Protein AF-A0A1L5KJI9-F1 (afdb_monomer_lite)

Foldseek 3Di:
DPQDADDLVNLCVVVVHPDDDPCSVVLSVQLRVQLVVLCVDPVCVPPDSVVSSVVSSVVSVLVVCVVVCDDDVNVVQVVVCVPPVDGDDPDDDDPPDDGSDD

Secondary structure (DSSP, 8-state):
-PPP---HHHHHHHTT-SS--TTHHHHHHHHHHHHHHHHH-GGGTTS-HHHHHHHHHHHHHHHHHHHHT-SHHHHHHHHHHHHHS--SSSSPPPTTPPTT--

pLDDT: mean 89.1, std 10.29, range [50.91, 98.06]

Radius of gyration: 15.57 Å; chains: 1; bounding box: 40×23×39 Å

Sequence (102 aa):
MKQARIYMKRWLGINERSKQLSTDTWYLNFANQLLSLIDESPLYSKKFEAEKVDAALSLAIYLQDAIAQSGGWKEFSNAYYGLYKSYLPFYTLTDEYLPDEI

Structure (mmCIF, N/CA/C/O backbone):
data_AF-A0A1L5KJI9-F1
#
_entry.id   AF-A0A1L5KJI9-F1
#
loop_
_atom_site.group_PDB
_atom_site.id
_atom_site.type_symbol
_atom_site.label_atom_id
_atom_site.label_alt_id
_atom_site.label_comp_id
_atom_site.label_asym_id
_atom_site.label_entity_id
_atom_site.label_seq_id
_atom_site.pdbx_PDB_ins_code
_atom_site.Cartn_x
_atom_site.Cartn_y
_atom_site.Cartn_z
_atom_site.occupancy
_atom_site.B_iso_or_equiv
_atom_site.auth_seq_id
_atom_site.auth_comp_id
_atom_site.auth_asym_id
_atom_site.auth_atom_id
_atom_site.pdbx_PDB_model_num
ATOM 1 N N . MET A 1 1 ? -9.873 0.171 23.725 1.00 50.91 1 MET A N 1
ATOM 2 C CA . MET A 1 1 ? -10.045 1.261 22.736 1.00 50.91 1 MET A CA 1
ATOM 3 C C . MET A 1 1 ? -10.610 0.655 21.463 1.00 50.91 1 MET A C 1
ATOM 5 O O . MET A 1 1 ? -10.347 -0.514 21.212 1.00 50.91 1 MET A O 1
ATOM 9 N N . LYS A 1 2 ? -11.458 1.373 20.721 1.00 56.81 2 LYS A N 1
ATOM 10 C CA . LYS A 1 2 ? -12.045 0.850 19.479 1.00 56.81 2 LYS A CA 1
ATOM 11 C C . LYS A 1 2 ? -10.961 0.905 18.402 1.00 56.81 2 LYS A C 1
ATOM 13 O O . LYS A 1 2 ? -10.447 1.985 18.157 1.00 56.81 2 LYS A O 1
ATOM 18 N N . GLN A 1 3 ? -10.602 -0.238 17.826 1.00 66.62 3 GLN A N 1
ATOM 19 C CA . GLN A 1 3 ? -9.552 -0.315 16.812 1.00 66.62 3 GLN A CA 1
ATOM 20 C C . GLN A 1 3 ? -9.906 0.579 15.616 1.00 66.62 3 GLN A C 1
ATOM 22 O O . GLN A 1 3 ? -11.047 0.551 15.133 1.00 66.62 3 GLN A O 1
ATOM 27 N N . ALA A 1 4 ? -8.947 1.391 15.170 1.00 80.50 4 ALA A N 1
ATOM 28 C CA . ALA A 1 4 ? -9.096 2.195 13.968 1.00 80.50 4 ALA A CA 1
ATOM 29 C C . ALA A 1 4 ? -9.408 1.278 12.775 1.00 80.50 4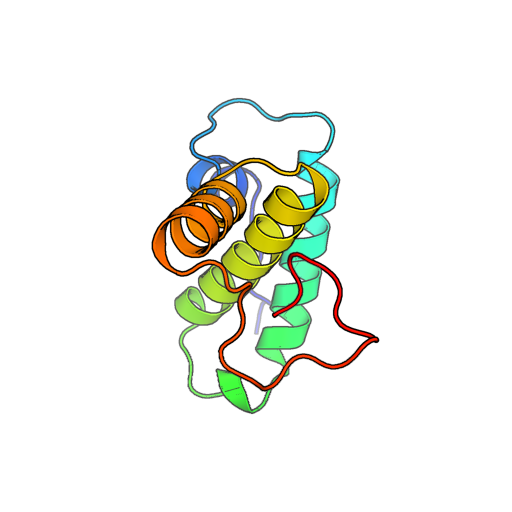 ALA A C 1
ATOM 31 O O . ALA A 1 4 ? -8.865 0.182 12.654 1.00 80.50 4 ALA A O 1
ATOM 32 N N . ARG A 1 5 ? -10.322 1.711 11.902 1.00 93.31 5 ARG A N 1
ATOM 33 C CA . ARG A 1 5 ? -10.750 0.936 10.733 1.00 93.31 5 ARG A CA 1
ATOM 34 C C . ARG A 1 5 ? -10.683 1.795 9.487 1.00 93.31 5 ARG A C 1
ATOM 36 O O . ARG A 1 5 ? -11.212 2.906 9.457 1.00 93.31 5 ARG A O 1
ATOM 43 N N . ILE A 1 6 ? -10.084 1.244 8.443 1.00 96.94 6 ILE A N 1
ATOM 44 C CA . ILE A 1 6 ? -10.039 1.848 7.119 1.00 96.94 6 ILE A CA 1
ATOM 45 C C . ILE A 1 6 ? -11.350 1.511 6.412 1.00 96.94 6 ILE A C 1
ATOM 47 O O . ILE A 1 6 ? -11.759 0.349 6.339 1.00 96.94 6 ILE A O 1
ATOM 51 N N . TYR A 1 7 ? -12.011 2.537 5.883 1.00 96.81 7 TYR A N 1
ATOM 52 C CA . TYR A 1 7 ? -13.247 2.403 5.114 1.00 96.81 7 TYR A CA 1
ATOM 53 C C . TYR A 1 7 ? -12.986 2.566 3.616 1.00 96.81 7 TYR A C 1
ATOM 55 O O . TYR A 1 7 ? -12.068 3.283 3.215 1.00 96.81 7 TYR A O 1
ATOM 63 N N . MET A 1 8 ? -13.860 1.980 2.790 1.00 97.25 8 MET A N 1
ATOM 64 C CA . MET A 1 8 ? -13.759 2.004 1.323 1.00 97.25 8 MET A CA 1
ATOM 65 C C . MET A 1 8 ? -13.566 3.416 0.757 1.00 97.25 8 MET A C 1
ATOM 67 O O . MET A 1 8 ? -12.763 3.614 -0.143 1.00 97.25 8 MET A O 1
ATOM 71 N N . LYS A 1 9 ? -14.219 4.432 1.335 1.00 96.81 9 LYS A N 1
ATOM 72 C CA . LYS A 1 9 ? -14.039 5.831 0.913 1.00 96.81 9 LYS A CA 1
ATOM 73 C C . LYS A 1 9 ? -12.578 6.297 1.003 1.00 96.81 9 LYS A C 1
ATOM 75 O O . LYS A 1 9 ? -12.117 7.005 0.116 1.00 96.81 9 LYS A O 1
ATOM 80 N N . ARG A 1 10 ? -11.854 5.916 2.063 1.00 96.38 10 ARG A N 1
ATOM 81 C CA . ARG A 1 10 ? -10.438 6.279 2.239 1.00 96.38 10 ARG A CA 1
ATOM 82 C C . ARG A 1 10 ? -9.551 5.499 1.269 1.00 96.38 10 ARG A C 1
ATOM 84 O O . ARG A 1 10 ? -8.664 6.100 0.679 1.00 96.38 10 ARG A O 1
ATOM 91 N N . TRP A 1 11 ? -9.836 4.210 1.072 1.00 97.12 11 TRP A N 1
ATOM 92 C CA . TRP A 1 11 ? -9.145 3.354 0.101 1.00 97.12 11 TRP A CA 1
ATOM 93 C C . TRP A 1 11 ? -9.270 3.863 -1.341 1.00 97.12 11 TRP A C 1
ATOM 95 O O . TRP A 1 11 ? -8.272 4.013 -2.040 1.00 97.12 11 TRP A O 1
ATOM 105 N N . LEU A 1 12 ? -10.489 4.193 -1.768 1.00 97.00 12 LEU A N 1
ATOM 106 C CA . LEU A 1 12 ? -10.735 4.769 -3.087 1.00 97.00 12 LEU A CA 1
ATOM 107 C C . LEU A 1 12 ? -10.061 6.138 -3.232 1.00 97.00 12 LEU A C 1
ATOM 109 O O . LEU A 1 12 ? -9.471 6.415 -4.269 1.00 97.00 12 LEU A O 1
ATOM 113 N N . GLY A 1 13 ? -10.086 6.954 -2.172 1.00 96.12 13 GLY A N 1
ATOM 114 C CA . GLY A 1 13 ? -9.446 8.267 -2.158 1.00 96.12 13 GLY A CA 1
ATOM 115 C C . GLY A 1 13 ? -7.935 8.215 -2.389 1.00 96.12 13 GLY A C 1
ATOM 116 O O . GLY A 1 13 ? -7.433 8.999 -3.182 1.00 96.12 13 GLY A O 1
ATOM 117 N N . ILE A 1 14 ? -7.220 7.285 -1.747 1.00 94.69 14 ILE A N 1
ATOM 118 C CA . ILE A 1 14 ? -5.768 7.136 -1.954 1.00 94.69 14 ILE A CA 1
ATOM 119 C C . ILE A 1 14 ? -5.424 6.490 -3.306 1.00 94.69 14 ILE A C 1
ATOM 121 O O . ILE A 1 14 ? -4.347 6.705 -3.838 1.00 94.69 14 ILE A O 1
ATOM 125 N N . ASN A 1 15 ? -6.368 5.752 -3.888 1.00 93.38 15 ASN A N 1
ATOM 126 C CA . ASN A 1 15 ? -6.278 5.243 -5.254 1.00 93.38 15 ASN A CA 1
ATOM 127 C C . ASN A 1 15 ? -6.709 6.275 -6.316 1.00 93.38 15 ASN A C 1
ATOM 129 O O . ASN A 1 15 ? -6.815 5.914 -7.484 1.00 93.38 15 ASN A O 1
ATOM 133 N N . GLU A 1 16 ? -7.051 7.508 -5.924 1.00 93.56 16 GLU A N 1
ATOM 134 C CA . GLU A 1 16 ? -7.586 8.560 -6.806 1.00 93.56 16 GLU A CA 1
ATOM 135 C C . GLU A 1 16 ? -8.820 8.128 -7.622 1.00 93.56 16 GLU A C 1
ATOM 137 O O . GLU A 1 16 ? -9.089 8.602 -8.727 1.00 93.56 16 GLU A O 1
ATOM 142 N N . ARG A 1 17 ? -9.623 7.218 -7.061 1.00 94.00 17 ARG A N 1
ATOM 143 C CA . ARG A 1 17 ? -10.816 6.661 -7.704 1.00 94.00 17 ARG A CA 1
ATOM 144 C C . ARG A 1 17 ? -12.083 7.050 -6.955 1.00 94.00 17 ARG A C 1
ATOM 146 O O . ARG A 1 17 ? -12.107 7.216 -5.742 1.00 94.00 17 ARG A O 1
ATOM 153 N N . SER A 1 18 ? -13.183 7.153 -7.697 1.00 93.69 18 SER A N 1
ATOM 154 C CA . SER A 1 18 ? -14.535 7.334 -7.143 1.00 93.69 18 SER A CA 1
ATOM 155 C C . SER A 1 18 ? -15.395 6.074 -7.249 1.00 93.69 18 SER A C 1
ATOM 157 O O . SER A 1 18 ? -16.378 5.935 -6.523 1.00 93.69 18 SER A O 1
ATOM 159 N N . LYS A 1 19 ? -15.024 5.145 -8.140 1.00 96.06 19 LYS A N 1
ATOM 160 C CA . LYS A 1 19 ? -15.727 3.882 -8.380 1.00 96.06 19 LYS A CA 1
ATOM 161 C C . LYS A 1 19 ? -14.907 2.701 -7.878 1.00 96.06 19 LYS A C 1
ATOM 163 O O . LYS A 1 19 ? -13.696 2.637 -8.091 1.00 96.06 19 LYS A O 1
ATOM 168 N N . GLN A 1 20 ? -15.613 1.765 -7.253 1.00 96.12 20 GLN A N 1
ATOM 169 C CA . GLN A 1 20 ? -15.048 0.521 -6.759 1.00 96.12 20 GLN A CA 1
ATOM 170 C C . GLN A 1 20 ? -14.823 -0.479 -7.905 1.00 96.12 20 GLN A C 1
ATOM 172 O O . GLN A 1 20 ? -15.674 -0.638 -8.780 1.00 96.12 20 GLN A O 1
ATOM 177 N N . LEU A 1 21 ? -13.683 -1.161 -7.868 1.00 95.38 21 LEU A N 1
ATOM 178 C CA . LEU A 1 21 ? -13.299 -2.297 -8.698 1.00 95.38 21 LEU A CA 1
ATOM 179 C C . LEU A 1 21 ? -13.526 -3.613 -7.942 1.00 95.38 21 LEU A C 1
ATOM 181 O O . LEU A 1 21 ? -13.645 -3.643 -6.716 1.00 95.38 21 LEU A O 1
ATOM 185 N N . SER A 1 22 ? -13.549 -4.729 -8.670 1.00 95.56 22 SER A N 1
ATOM 186 C CA . SER A 1 22 ? -13.793 -6.061 -8.097 1.00 95.56 22 SER A CA 1
ATOM 187 C C . SER A 1 22 ? -12.743 -6.487 -7.061 1.00 95.56 22 SER A C 1
ATOM 189 O O . SER A 1 22 ? -13.071 -7.229 -6.137 1.00 95.56 22 SER A O 1
ATOM 191 N N . THR A 1 23 ? -11.508 -5.993 -7.169 1.00 95.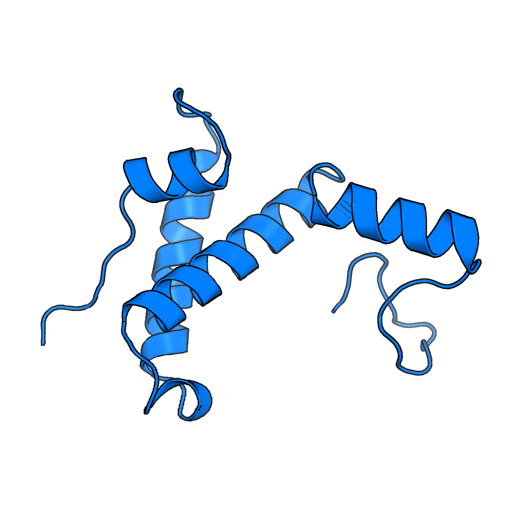44 23 THR A N 1
ATOM 192 C CA . THR A 1 23 ? -10.384 -6.317 -6.274 1.00 95.44 23 THR A CA 1
ATOM 193 C C . THR A 1 23 ? -10.305 -5.432 -5.026 1.00 95.44 23 THR A C 1
ATOM 195 O O . THR A 1 23 ? -9.649 -5.811 -4.057 1.00 95.44 23 THR A O 1
ATOM 198 N N . ASP A 1 24 ? -11.000 -4.290 -4.990 1.00 96.88 24 ASP A N 1
ATOM 199 C CA . ASP A 1 24 ? -10.859 -3.297 -3.910 1.00 96.88 24 ASP A CA 1
ATOM 200 C C . ASP A 1 24 ? -11.215 -3.847 -2.531 1.00 96.88 24 ASP A C 1
ATOM 202 O O . ASP A 1 24 ? -10.590 -3.497 -1.533 1.00 96.88 24 ASP A O 1
ATOM 206 N N . THR A 1 25 ? -12.212 -4.728 -2.455 1.00 97.31 25 THR A N 1
ATOM 207 C CA . THR A 1 25 ? -12.606 -5.351 -1.186 1.00 97.31 25 THR A CA 1
ATOM 208 C C . THR A 1 25 ? -11.465 -6.178 -0.600 1.00 97.31 25 THR A C 1
ATOM 210 O O . THR A 1 25 ? -11.272 -6.183 0.615 1.00 97.31 25 THR A O 1
ATOM 213 N N . TRP A 1 26 ? -10.698 -6.861 -1.453 1.00 97.88 26 TRP A N 1
ATOM 214 C CA . TRP A 1 26 ? -9.573 -7.677 -1.014 1.00 97.88 26 TRP A CA 1
ATOM 215 C C . TRP A 1 26 ? -8.460 -6.797 -0.440 1.00 97.88 26 TRP A C 1
ATOM 217 O O . TRP A 1 26 ? -8.066 -6.992 0.709 1.00 97.88 26 TRP A O 1
ATOM 227 N N . TYR A 1 27 ? -8.042 -5.761 -1.174 1.00 97.81 27 TYR A N 1
ATOM 228 C CA . TYR A 1 27 ? -6.996 -4.846 -0.709 1.00 97.81 27 TYR A CA 1
ATOM 229 C C . TYR A 1 27 ? -7.418 -4.018 0.509 1.00 97.81 27 TYR A C 1
ATOM 231 O O . TYR A 1 27 ? -6.610 -3.801 1.407 1.00 97.81 27 TYR A O 1
ATOM 239 N N . LEU A 1 28 ? -8.689 -3.614 0.614 1.00 98.06 28 LEU A N 1
ATOM 240 C CA . LEU A 1 28 ? -9.202 -2.946 1.812 1.00 98.06 28 LEU A CA 1
ATOM 241 C C . LEU A 1 28 ? -9.130 -3.857 3.046 1.00 98.06 28 LEU A C 1
ATOM 243 O O . LEU A 1 28 ? -8.786 -3.399 4.138 1.00 98.06 28 LEU A O 1
ATOM 247 N N . ASN A 1 29 ? -9.478 -5.136 2.896 1.00 97.94 29 ASN A N 1
ATOM 248 C CA . ASN A 1 29 ? -9.374 -6.102 3.988 1.00 97.94 29 ASN A CA 1
ATOM 249 C C . ASN A 1 29 ? -7.912 -6.323 4.380 1.00 97.94 29 ASN A C 1
ATOM 251 O O . ASN A 1 29 ? -7.598 -6.299 5.568 1.00 97.94 29 ASN A O 1
ATOM 255 N N . PHE A 1 30 ? -7.025 -6.453 3.394 1.00 97.81 30 PHE A N 1
ATOM 256 C CA . PHE A 1 30 ? -5.588 -6.558 3.615 1.00 97.81 30 PHE A CA 1
ATOM 257 C C . PHE A 1 30 ? -5.022 -5.327 4.343 1.00 97.81 30 PHE A C 1
ATOM 259 O O . PHE A 1 30 ? -4.349 -5.470 5.359 1.00 97.81 30 PHE A O 1
ATOM 266 N N . ALA A 1 31 ? -5.386 -4.111 3.926 1.00 98.00 31 ALA A N 1
ATOM 267 C CA . ALA A 1 31 ? -4.984 -2.877 4.603 1.00 98.00 31 ALA A CA 1
ATOM 268 C C . ALA A 1 31 ? -5.463 -2.829 6.066 1.00 98.00 31 ALA A C 1
ATOM 270 O O . ALA A 1 31 ? -4.736 -2.378 6.945 1.00 98.00 31 ALA A O 1
ATOM 271 N N . ASN A 1 32 ? -6.671 -3.323 6.360 1.00 97.75 32 ASN A N 1
ATOM 272 C CA . ASN A 1 32 ? -7.150 -3.419 7.742 1.00 97.75 32 ASN A CA 1
ATOM 273 C C . ASN A 1 32 ? -6.386 -4.478 8.560 1.00 97.75 32 ASN A C 1
ATOM 275 O O . ASN A 1 32 ? -6.160 -4.262 9.746 1.00 97.75 32 ASN A O 1
ATOM 279 N N . GLN A 1 33 ? -5.958 -5.589 7.951 1.00 97.44 33 GLN A N 1
ATOM 280 C CA . GLN A 1 33 ? -5.085 -6.567 8.614 1.00 97.44 33 GLN A CA 1
ATOM 281 C C . GLN A 1 33 ? -3.711 -5.962 8.926 1.00 97.44 33 GLN A C 1
ATOM 283 O O . GLN A 1 33 ? -3.227 -6.094 10.049 1.00 97.44 33 GLN A O 1
ATOM 288 N N . LEU A 1 34 ? -3.118 -5.238 7.970 1.00 96.94 34 LEU A N 1
ATOM 289 C CA . LEU A 1 34 ? -1.870 -4.502 8.180 1.00 96.94 34 LEU A CA 1
ATOM 290 C C . LEU A 1 34 ? -2.002 -3.464 9.294 1.00 96.94 34 LEU A C 1
ATOM 292 O O . LEU A 1 34 ? -1.107 -3.354 10.123 1.00 96.94 34 LEU A O 1
ATOM 296 N N . LEU A 1 35 ? -3.119 -2.734 9.350 1.00 97.00 35 LEU A N 1
ATOM 297 C CA . LEU A 1 35 ? -3.364 -1.759 10.409 1.00 97.00 35 LEU A CA 1
ATOM 298 C C . LEU A 1 35 ? -3.357 -2.410 11.796 1.00 97.00 35 LEU A C 1
ATOM 300 O O . LEU A 1 35 ? -2.758 -1.849 12.707 1.00 97.00 35 LEU A O 1
ATOM 304 N N . SER A 1 36 ? -3.960 -3.592 11.953 1.00 95.31 36 SER A N 1
ATOM 305 C CA . SER A 1 36 ? -3.899 -4.342 13.214 1.00 95.31 36 SER A CA 1
ATOM 306 C C . SER A 1 36 ? -2.461 -4.688 13.605 1.00 95.31 36 SER A C 1
ATOM 308 O O . SER A 1 36 ? -2.059 -4.436 14.736 1.00 95.31 36 SER A O 1
ATOM 310 N N . LEU A 1 37 ? -1.663 -5.193 12.658 1.00 95.56 37 LEU A N 1
ATOM 311 C CA . LEU A 1 37 ? -0.256 -5.536 12.900 1.00 95.56 37 LEU A CA 1
ATOM 312 C C . LEU A 1 37 ? 0.594 -4.302 13.238 1.00 95.56 37 LEU A C 1
ATOM 314 O O . LEU A 1 37 ? 1.459 -4.346 14.109 1.00 95.56 37 LEU A O 1
ATOM 318 N N . ILE A 1 38 ? 0.341 -3.185 12.557 1.00 95.12 38 ILE A N 1
ATOM 319 C CA . ILE A 1 38 ? 1.005 -1.904 12.811 1.00 95.12 38 ILE A CA 1
ATOM 320 C C . ILE A 1 38 ? 0.631 -1.371 14.194 1.00 95.12 38 ILE A C 1
ATOM 322 O O . ILE A 1 38 ? 1.492 -0.840 14.891 1.00 95.12 38 ILE A O 1
ATOM 326 N N . ASP A 1 39 ? -0.626 -1.515 14.611 1.00 92.81 39 ASP A N 1
ATOM 327 C CA . ASP A 1 39 ? -1.089 -1.046 15.916 1.00 92.81 39 ASP A CA 1
ATOM 328 C C . ASP A 1 39 ? -0.411 -1.791 17.077 1.00 92.81 39 ASP A C 1
ATOM 330 O O . ASP A 1 39 ? -0.075 -1.178 18.090 1.00 92.81 39 ASP A O 1
ATOM 334 N N . GLU A 1 40 ? -0.134 -3.083 16.887 1.00 93.31 40 GLU A N 1
ATOM 335 C CA . GLU A 1 40 ? 0.594 -3.938 17.834 1.00 93.31 40 GLU A CA 1
ATOM 336 C C . GLU A 1 40 ? 2.122 -3.740 17.786 1.00 93.31 40 GLU A C 1
ATOM 338 O O . GLU A 1 40 ? 2.841 -4.156 18.697 1.00 93.31 40 GLU A O 1
ATOM 343 N N . SER A 1 41 ? 2.643 -3.087 16.744 1.00 93.31 41 SER A N 1
ATOM 344 C CA . SER A 1 41 ? 4.081 -2.926 16.540 1.00 93.31 41 SER A CA 1
ATOM 345 C C . SER A 1 41 ? 4.706 -1.923 17.523 1.00 93.31 41 SER A C 1
ATOM 347 O O . SER A 1 41 ? 4.278 -0.763 17.593 1.00 93.31 41 SER A O 1
ATOM 349 N N . PRO A 1 42 ? 5.819 -2.280 18.201 1.00 94.31 42 PRO A N 1
ATOM 350 C CA . PRO A 1 42 ? 6.577 -1.341 19.026 1.00 94.31 42 PRO A CA 1
ATOM 351 C C . PRO A 1 42 ? 7.045 -0.097 18.260 1.00 94.31 42 PRO A C 1
ATOM 353 O O . PRO A 1 42 ? 7.119 0.987 18.846 1.00 94.31 42 PRO A O 1
ATOM 356 N N . LEU A 1 43 ? 7.306 -0.227 16.951 1.00 93.94 43 LEU A N 1
ATOM 357 C CA . LEU A 1 43 ? 7.744 0.868 16.078 1.00 93.94 43 LEU A CA 1
ATOM 358 C C . LEU A 1 43 ? 6.704 1.999 16.010 1.00 93.94 43 LEU A C 1
ATOM 360 O O . LEU A 1 43 ? 7.058 3.176 15.954 1.00 93.94 43 LEU A O 1
ATOM 364 N N . TYR A 1 44 ? 5.418 1.643 16.065 1.00 93.44 44 TYR A N 1
ATOM 365 C CA . TYR A 1 44 ? 4.299 2.578 15.961 1.00 93.44 44 TYR A CA 1
ATOM 366 C C . TYR A 1 44 ? 3.641 2.892 17.312 1.00 93.44 44 TYR A C 1
ATOM 368 O O . TYR A 1 44 ? 2.659 3.633 17.365 1.00 93.44 44 TYR A O 1
ATOM 376 N N . SER A 1 45 ? 4.205 2.407 18.421 1.00 91.25 45 SER A N 1
ATOM 377 C CA . SER A 1 45 ? 3.659 2.592 19.776 1.00 91.25 45 SER A CA 1
ATOM 378 C C . SER A 1 45 ? 3.441 4.059 20.178 1.00 91.25 45 SER A C 1
ATOM 380 O O . SER A 1 45 ? 2.518 4.362 20.928 1.00 91.25 45 SER A O 1
ATOM 382 N N . LYS A 1 46 ? 4.265 4.981 19.660 1.00 93.19 46 LYS A N 1
ATOM 383 C CA . LYS A 1 46 ? 4.189 6.432 19.927 1.00 93.19 46 LYS A CA 1
ATOM 384 C C . LYS A 1 46 ? 3.615 7.246 18.762 1.00 93.19 46 LYS A C 1
ATOM 386 O O . LYS A 1 46 ? 3.694 8.471 18.786 1.00 93.19 46 LYS A O 1
ATOM 391 N N . LYS A 1 47 ? 3.109 6.580 17.724 1.00 94.38 47 LYS A N 1
ATOM 392 C CA . LYS A 1 47 ? 2.597 7.222 16.509 1.00 94.38 47 LYS A CA 1
ATOM 393 C C . LYS A 1 47 ? 1.104 7.494 16.614 1.00 94.38 47 LYS A C 1
ATOM 395 O O . LYS A 1 47 ? 0.373 6.733 17.252 1.00 94.38 47 LYS A O 1
ATOM 400 N N . PHE A 1 48 ? 0.651 8.570 15.975 1.00 94.00 48 PHE A N 1
ATOM 401 C CA . PHE A 1 48 ? -0.772 8.889 15.909 1.00 94.00 48 PHE A CA 1
ATOM 402 C C . PHE A 1 48 ? -1.521 7.843 15.072 1.00 94.00 48 PHE A C 1
ATOM 404 O O . PHE A 1 48 ? -0.960 7.258 14.146 1.00 94.00 48 PHE A O 1
ATOM 411 N N . GLU A 1 49 ? -2.813 7.635 15.346 1.00 92.56 49 GLU A N 1
ATOM 412 C CA . GLU A 1 49 ? -3.644 6.703 14.563 1.00 92.56 49 GLU A CA 1
ATOM 413 C C . GLU A 1 49 ? -3.628 7.028 13.062 1.00 92.56 49 GLU A C 1
ATOM 415 O O . GLU A 1 49 ? -3.597 6.115 12.243 1.00 92.56 49 GLU A O 1
ATOM 420 N N . ALA A 1 50 ? -3.585 8.314 12.695 1.00 93.25 50 ALA A N 1
ATOM 421 C CA . ALA A 1 50 ? -3.478 8.740 11.300 1.00 93.25 50 ALA A CA 1
ATOM 422 C C . ALA A 1 50 ? -2.196 8.219 10.626 1.00 93.25 50 ALA A C 1
ATOM 424 O O . ALA A 1 50 ? -2.269 7.686 9.524 1.00 93.25 50 ALA A O 1
ATOM 425 N N . GLU A 1 51 ? -1.047 8.278 11.310 1.00 94.81 51 GLU A N 1
ATOM 426 C CA . GLU A 1 51 ? 0.223 7.758 10.781 1.00 94.81 51 GLU A CA 1
ATOM 427 C C . GLU A 1 51 ? 0.181 6.233 10.604 1.00 94.81 51 GLU A C 1
ATOM 429 O O . GLU A 1 51 ? 0.718 5.705 9.632 1.00 94.81 51 GLU A O 1
ATOM 434 N N . LYS A 1 52 ? -0.481 5.515 11.521 1.00 95.62 52 LYS A N 1
ATOM 435 C CA . LYS A 1 52 ? -0.671 4.059 11.420 1.00 95.62 52 LYS A CA 1
ATOM 436 C C . LYS A 1 52 ? -1.560 3.690 10.230 1.00 95.62 52 LYS A C 1
ATOM 438 O O . LYS A 1 52 ? -1.242 2.770 9.480 1.00 95.62 52 LYS A O 1
ATOM 443 N N . VAL A 1 53 ? -2.658 4.426 10.043 1.00 95.94 53 VAL A N 1
ATOM 444 C CA . VAL A 1 53 ? -3.577 4.259 8.906 1.00 95.94 53 VAL A CA 1
ATOM 445 C C . VAL A 1 53 ? -2.867 4.537 7.583 1.00 95.94 53 VAL A C 1
ATOM 447 O O . VAL A 1 53 ? -2.991 3.741 6.653 1.00 95.94 53 VAL A O 1
ATOM 450 N N . ASP A 1 54 ? -2.113 5.631 7.495 1.00 95.44 54 ASP A N 1
ATOM 451 C CA . ASP A 1 54 ? -1.393 5.999 6.276 1.00 95.44 54 ASP A CA 1
ATOM 452 C C . ASP A 1 54 ? -0.288 4.985 5.944 1.00 95.44 54 ASP A C 1
ATOM 454 O O . ASP A 1 54 ? -0.120 4.630 4.776 1.00 95.44 54 ASP A O 1
ATOM 458 N N . ALA A 1 55 ? 0.398 4.431 6.950 1.00 95.75 55 ALA A N 1
ATOM 459 C CA . ALA A 1 55 ? 1.352 3.341 6.751 1.00 95.75 55 ALA A CA 1
ATOM 460 C C . ALA A 1 55 ? 0.675 2.072 6.201 1.00 95.75 55 ALA A C 1
ATOM 462 O O . ALA A 1 55 ? 1.127 1.517 5.199 1.00 95.75 55 ALA A O 1
ATOM 463 N N . ALA A 1 56 ? -0.441 1.646 6.801 1.00 97.38 56 ALA A N 1
ATOM 464 C CA . ALA A 1 56 ? -1.186 0.469 6.352 1.00 97.38 56 ALA A CA 1
ATOM 465 C C . ALA A 1 56 ? -1.691 0.612 4.904 1.00 97.38 56 ALA A C 1
ATOM 467 O O . ALA A 1 56 ? -1.597 -0.323 4.109 1.00 97.38 56 ALA A O 1
ATOM 468 N N . LEU A 1 57 ? -2.204 1.795 4.553 1.00 97.19 57 LEU A N 1
ATOM 469 C CA . LEU A 1 57 ? -2.652 2.113 3.197 1.00 97.19 57 LEU A CA 1
ATOM 470 C C . LEU A 1 57 ? -1.495 2.139 2.194 1.00 97.19 57 LEU A C 1
ATOM 472 O O . LEU A 1 57 ? -1.634 1.578 1.110 1.00 97.19 57 LEU A O 1
ATOM 476 N N . SER A 1 58 ? -0.367 2.755 2.554 1.00 95.19 58 SER A N 1
ATOM 477 C CA . SER A 1 58 ? 0.802 2.852 1.670 1.00 95.19 58 SER A CA 1
ATOM 478 C C . SER A 1 58 ? 1.364 1.472 1.339 1.00 95.19 58 SER A C 1
ATOM 480 O O . SER A 1 58 ? 1.644 1.191 0.179 1.00 95.19 58 SER A O 1
ATOM 482 N N . LEU A 1 59 ? 1.449 0.579 2.330 1.00 95.19 59 LEU A N 1
ATOM 483 C CA . LEU A 1 59 ? 1.885 -0.805 2.124 1.00 95.19 59 LEU A CA 1
ATOM 484 C C . LEU A 1 59 ? 0.910 -1.601 1.244 1.00 95.19 59 LEU A C 1
ATOM 486 O O . LEU A 1 59 ? 1.335 -2.376 0.389 1.00 95.19 59 LEU A O 1
ATOM 490 N N . ALA A 1 60 ? -0.399 -1.406 1.423 1.00 96.81 60 ALA A N 1
ATOM 491 C CA . ALA A 1 60 ? -1.402 -2.068 0.594 1.00 96.81 60 ALA A CA 1
ATOM 492 C C . ALA A 1 60 ? -1.368 -1.588 -0.869 1.00 96.81 60 ALA A C 1
ATOM 494 O O . ALA A 1 60 ? -1.496 -2.411 -1.773 1.00 96.81 60 ALA A O 1
ATOM 495 N N . ILE A 1 61 ? -1.167 -0.286 -1.107 1.00 95.12 61 ILE A N 1
ATOM 496 C CA . ILE A 1 61 ? -0.996 0.268 -2.461 1.00 95.12 61 ILE A CA 1
ATOM 497 C C . ILE A 1 61 ? 0.300 -0.204 -3.085 1.00 95.12 61 ILE A C 1
ATOM 499 O O . ILE A 1 61 ? 0.290 -0.627 -4.230 1.00 95.12 61 ILE A O 1
ATOM 503 N N . TYR A 1 62 ? 1.393 -0.192 -2.330 1.00 93.50 62 TYR A N 1
ATOM 504 C CA . TYR A 1 62 ? 2.655 -0.738 -2.797 1.00 93.50 62 TYR A CA 1
ATOM 505 C C . TYR A 1 62 ? 2.484 -2.179 -3.313 1.00 93.50 62 TYR A C 1
ATOM 507 O O . TYR A 1 62 ? 2.884 -2.487 -4.434 1.00 93.50 62 TYR A O 1
ATOM 515 N N . LEU A 1 63 ? 1.808 -3.042 -2.542 1.00 93.38 63 LEU A N 1
ATOM 516 C CA . LEU A 1 63 ? 1.520 -4.412 -2.968 1.00 93.38 63 LEU A CA 1
ATOM 517 C C . LEU A 1 63 ? 0.612 -4.456 -4.208 1.00 93.38 63 LEU A C 1
ATOM 519 O O . LEU A 1 63 ? 0.809 -5.293 -5.089 1.00 93.38 63 LEU A O 1
ATOM 523 N N . GLN A 1 64 ? -0.394 -3.583 -4.284 1.00 94.31 64 GLN A N 1
ATOM 524 C CA . GLN A 1 64 ? -1.249 -3.466 -5.465 1.00 94.31 64 GLN A CA 1
ATOM 525 C C . GLN A 1 64 ? -0.438 -3.093 -6.709 1.00 94.31 64 GLN A C 1
ATOM 527 O O . GLN A 1 64 ? -0.590 -3.749 -7.737 1.00 94.31 64 GLN A O 1
ATOM 532 N N . ASP A 1 65 ? 0.422 -2.085 -6.610 1.00 92.44 65 ASP A N 1
ATOM 533 C CA . ASP A 1 65 ? 1.264 -1.596 -7.699 1.00 92.44 65 ASP A CA 1
ATOM 534 C C . ASP A 1 65 ? 2.253 -2.674 -8.157 1.00 92.44 65 ASP A C 1
ATOM 536 O O . ASP A 1 65 ? 2.400 -2.918 -9.357 1.00 92.44 65 ASP A O 1
ATOM 540 N N . ALA A 1 66 ? 2.868 -3.385 -7.207 1.00 89.50 66 ALA A N 1
ATOM 541 C CA . ALA A 1 66 ? 3.749 -4.515 -7.480 1.00 89.50 66 ALA A CA 1
ATOM 542 C C . ALA A 1 66 ? 3.021 -5.655 -8.216 1.00 89.50 66 ALA A C 1
ATOM 544 O O . ALA A 1 66 ? 3.535 -6.180 -9.200 1.00 89.50 66 ALA A O 1
ATOM 545 N N . ILE A 1 67 ? 1.800 -6.020 -7.811 1.00 90.50 67 ILE A N 1
ATOM 546 C CA . ILE A 1 67 ? 1.027 -7.075 -8.494 1.00 90.50 67 ILE A CA 1
ATOM 547 C C . ILE A 1 67 ? 0.550 -6.612 -9.874 1.00 90.50 67 ILE A C 1
ATOM 549 O O . ILE A 1 67 ? 0.619 -7.365 -10.845 1.00 90.50 67 ILE A O 1
ATOM 553 N N . ALA A 1 68 ? 0.047 -5.383 -9.971 1.00 90.75 68 ALA A N 1
ATOM 554 C CA . ALA A 1 68 ? -0.479 -4.835 -11.215 1.00 90.75 68 ALA A CA 1
ATOM 555 C C . ALA A 1 68 ? 0.627 -4.456 -12.212 1.00 90.75 68 ALA A C 1
ATOM 557 O O . ALA A 1 68 ? 0.320 -4.211 -13.378 1.00 90.75 68 ALA A O 1
ATOM 558 N N . GLN A 1 69 ? 1.886 -4.382 -11.757 1.00 89.25 69 GLN A N 1
ATOM 559 C CA . GLN A 1 69 ? 3.021 -3.845 -12.513 1.00 89.25 69 GLN A CA 1
ATOM 560 C C . GLN A 1 69 ? 2.684 -2.470 -13.116 1.00 89.25 69 GLN A C 1
ATOM 562 O O . GLN A 1 69 ? 2.998 -2.163 -14.265 1.00 89.25 69 GLN A O 1
ATOM 567 N N . SER A 1 70 ? 2.007 -1.641 -12.322 1.00 89.00 70 SER A N 1
ATOM 568 C CA . SER A 1 70 ? 1.507 -0.319 -12.705 1.00 89.00 70 SER A CA 1
ATOM 569 C C . SER A 1 70 ? 1.386 0.567 -11.465 1.00 89.00 70 SER A C 1
ATOM 571 O O . SER A 1 70 ? 1.569 0.078 -10.355 1.00 89.00 70 SER A O 1
ATOM 573 N N . GLY A 1 71 ? 1.063 1.847 -11.637 1.00 88.50 71 GLY A N 1
ATOM 574 C CA . GLY A 1 71 ? 0.895 2.771 -10.516 1.00 88.50 71 GLY A CA 1
ATOM 575 C C . GLY A 1 71 ? 2.193 3.454 -10.097 1.00 88.50 71 GLY A C 1
ATOM 576 O O . GLY A 1 71 ? 3.245 3.295 -10.725 1.00 88.50 71 GLY A O 1
ATOM 577 N N . GLY A 1 72 ? 2.096 4.261 -9.042 1.00 87.19 72 GLY A N 1
ATOM 578 C CA . GLY A 1 72 ? 3.140 5.207 -8.657 1.00 87.19 72 GLY A CA 1
ATOM 579 C C . GLY A 1 72 ? 4.458 4.529 -8.293 1.00 87.19 72 GLY A C 1
ATOM 580 O O . GLY A 1 72 ? 5.517 5.000 -8.707 1.00 87.19 72 GLY A O 1
ATOM 581 N N . TRP A 1 73 ? 4.411 3.399 -7.577 1.00 87.44 73 TRP A N 1
ATOM 582 C CA . TRP A 1 73 ? 5.631 2.666 -7.231 1.00 87.44 73 TRP A CA 1
ATOM 583 C C . TRP A 1 73 ? 6.340 2.130 -8.475 1.00 87.44 73 TRP A C 1
ATOM 585 O O . TRP A 1 73 ? 7.555 2.293 -8.610 1.00 87.44 73 TRP A O 1
ATOM 595 N N . LYS A 1 74 ? 5.592 1.529 -9.409 1.00 87.56 74 LYS A N 1
ATOM 596 C CA . LYS A 1 74 ? 6.194 0.916 -10.594 1.00 87.56 74 LYS A CA 1
ATOM 597 C C . LYS A 1 74 ? 6.731 1.953 -11.573 1.00 87.56 74 LYS A C 1
ATOM 599 O O . LYS A 1 74 ? 7.802 1.768 -12.146 1.00 87.56 74 LYS A O 1
ATOM 604 N N . GLU A 1 75 ? 6.012 3.057 -11.759 1.00 90.31 75 GLU A N 1
ATOM 605 C CA . GLU A 1 75 ? 6.497 4.181 -12.564 1.00 90.31 75 GLU A CA 1
ATOM 606 C C . GLU A 1 75 ? 7.794 4.755 -11.987 1.00 90.31 75 GLU A C 1
ATOM 608 O O . GLU A 1 75 ? 8.761 4.965 -12.724 1.00 90.31 75 GLU A O 1
ATOM 613 N N . PHE A 1 76 ? 7.850 4.928 -10.664 1.00 88.75 76 PHE A N 1
ATOM 614 C CA . PHE A 1 76 ? 9.052 5.371 -9.968 1.00 88.75 76 PHE A CA 1
ATOM 615 C C . PHE A 1 76 ? 10.220 4.387 -10.128 1.00 88.75 76 PHE A C 1
ATOM 617 O O . PHE A 1 76 ? 11.311 4.806 -10.522 1.00 88.75 76 PHE A O 1
ATOM 624 N N . SER A 1 77 ? 10.012 3.091 -9.867 1.00 87.81 77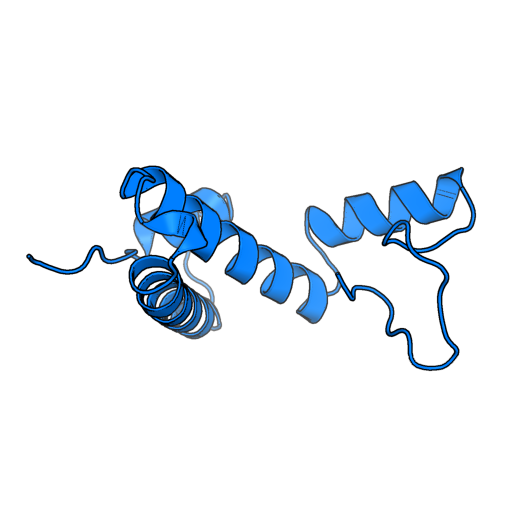 SER A N 1
ATOM 625 C CA . SER A 1 77 ? 11.082 2.089 -9.942 1.00 87.81 77 SER A CA 1
ATOM 626 C C . SER A 1 77 ? 11.616 1.927 -11.371 1.00 87.81 77 SER A C 1
ATOM 628 O O . SER A 1 77 ? 12.831 1.860 -11.576 1.00 87.81 77 SER A O 1
ATOM 630 N N . ASN A 1 78 ? 10.739 1.986 -12.378 1.00 89.06 78 ASN A N 1
ATOM 631 C CA . ASN A 1 78 ? 11.125 1.987 -13.789 1.00 89.06 78 ASN A CA 1
ATOM 632 C C . ASN A 1 78 ? 11.928 3.237 -14.173 1.00 89.06 78 ASN A C 1
ATOM 634 O O . ASN A 1 78 ? 12.942 3.128 -14.866 1.00 89.06 78 ASN A O 1
ATOM 638 N N . ALA A 1 79 ? 11.501 4.423 -13.728 1.00 90.56 79 ALA A N 1
ATOM 639 C CA . ALA A 1 79 ? 12.227 5.666 -13.980 1.00 90.56 79 ALA A CA 1
ATOM 640 C C . ALA A 1 79 ? 13.618 5.641 -13.327 1.00 90.56 79 ALA A C 1
ATOM 642 O O . ALA A 1 79 ? 14.610 5.998 -13.968 1.00 90.56 79 ALA A O 1
ATOM 643 N N . TYR A 1 80 ? 13.705 5.150 -12.088 1.00 89.75 80 TYR A N 1
ATOM 644 C CA . TYR A 1 80 ? 14.965 4.964 -11.374 1.00 89.75 80 TYR A CA 1
ATOM 645 C C . TYR A 1 80 ? 15.907 4.028 -12.139 1.00 89.75 80 TYR A C 1
ATOM 647 O O . TYR A 1 80 ? 17.041 4.403 -12.448 1.00 89.75 80 TYR A O 1
ATOM 655 N N . TYR A 1 81 ? 15.425 2.847 -12.533 1.00 87.56 81 TYR A N 1
ATOM 656 C CA . TYR A 1 81 ? 16.215 1.912 -13.331 1.00 87.56 81 TYR A CA 1
ATOM 657 C C . TYR A 1 81 ? 16.645 2.527 -14.671 1.00 87.56 81 TYR A C 1
ATOM 659 O O . TYR A 1 81 ? 17.781 2.354 -15.112 1.00 87.56 81 TYR A O 1
ATOM 667 N N . GLY A 1 82 ? 15.767 3.302 -15.311 1.00 90.19 82 GLY A N 1
ATOM 668 C CA . GLY A 1 82 ? 16.062 4.031 -16.541 1.00 90.19 82 GLY A CA 1
ATOM 669 C C . GLY A 1 82 ? 17.293 4.933 -16.419 1.00 90.19 82 GLY A C 1
ATOM 670 O O . GLY A 1 82 ? 18.154 4.882 -17.305 1.00 90.19 82 GLY A O 1
ATOM 671 N N . LEU A 1 83 ? 17.381 5.687 -15.318 1.00 91.06 83 LEU A N 1
ATOM 672 C CA . LEU A 1 83 ? 18.444 6.652 -15.019 1.00 91.06 83 LEU A CA 1
ATOM 673 C C . LEU A 1 83 ? 19.739 6.001 -14.520 1.00 91.06 83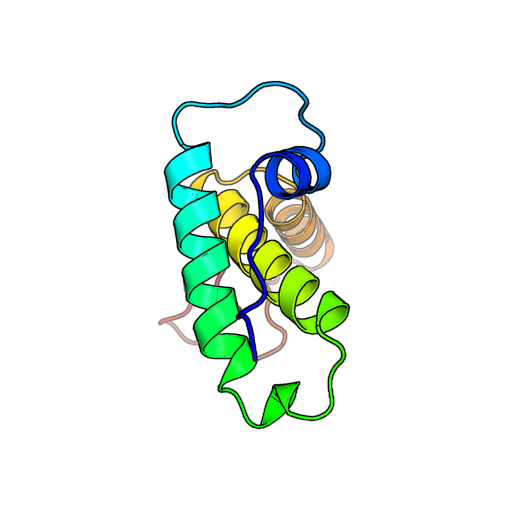 LEU A C 1
ATOM 675 O O . LEU A 1 83 ? 20.819 6.369 -14.976 1.00 91.06 83 LEU A O 1
ATOM 679 N N . TYR A 1 84 ? 19.638 5.046 -13.594 1.00 88.56 84 TYR A N 1
ATOM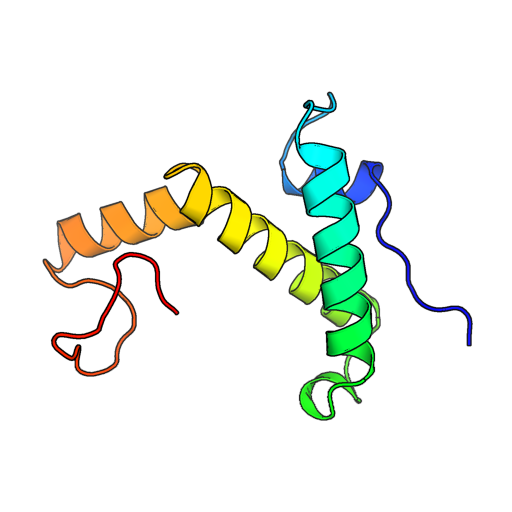 680 C CA . TYR A 1 84 ? 20.792 4.533 -12.845 1.00 88.56 84 TYR A CA 1
ATOM 681 C C . TYR A 1 84 ? 21.234 3.130 -13.257 1.00 88.56 84 TYR A C 1
ATOM 683 O O . TYR A 1 84 ? 22.301 2.687 -12.842 1.00 88.56 84 TYR A O 1
ATOM 691 N N . LYS A 1 85 ? 20.434 2.424 -14.067 1.00 85.62 85 LYS A N 1
ATOM 692 C CA . LYS A 1 85 ? 20.676 1.028 -14.478 1.00 85.62 85 LYS A CA 1
ATOM 693 C C . LYS A 1 85 ? 20.863 0.062 -13.299 1.00 85.62 85 LYS A C 1
ATOM 695 O O . LYS A 1 85 ? 21.507 -0.971 -13.447 1.00 85.62 85 LYS A O 1
ATOM 700 N N . SER A 1 86 ? 20.266 0.387 -12.153 1.00 81.12 86 SER A N 1
ATOM 701 C CA . SER A 1 86 ? 20.233 -0.435 -10.942 1.00 81.12 86 SER A CA 1
ATOM 702 C C . SER A 1 86 ? 18.799 -0.539 -10.441 1.00 81.12 86 SER A C 1
ATOM 704 O O . SER A 1 86 ? 18.044 0.430 -10.538 1.00 81.12 86 SER A O 1
ATOM 706 N N . TYR A 1 87 ? 18.422 -1.702 -9.914 1.00 76.06 87 TYR A N 1
ATOM 707 C CA . TYR A 1 87 ? 17.155 -1.867 -9.205 1.00 76.06 87 TYR A CA 1
ATOM 708 C C . TYR A 1 87 ? 17.264 -1.292 -7.789 1.00 76.06 87 TYR A C 1
ATOM 710 O O . TYR A 1 87 ? 18.364 -1.141 -7.253 1.00 76.06 87 TYR A O 1
ATOM 718 N N . LEU A 1 88 ? 16.116 -0.925 -7.220 1.00 75.75 88 LEU A N 1
ATOM 719 C CA . LEU A 1 88 ? 15.976 -0.671 -5.786 1.00 75.75 88 LEU A CA 1
ATOM 720 C C . LEU A 1 88 ? 15.864 -2.011 -5.057 1.00 75.75 88 LEU A C 1
ATOM 722 O O . LEU A 1 88 ? 15.353 -2.940 -5.662 1.00 75.75 88 LEU A O 1
ATOM 726 N N . PRO A 1 89 ? 16.235 -2.116 -3.778 1.00 65.94 89 PRO A N 1
ATOM 727 C CA . PRO A 1 89 ? 16.658 -1.036 -2.887 1.00 65.94 89 PRO A CA 1
ATOM 728 C C . PRO A 1 89 ? 18.183 -0.854 -2.849 1.00 65.94 89 PRO A C 1
ATOM 730 O O . PRO A 1 89 ? 18.938 -1.510 -3.553 1.00 65.94 89 PRO A O 1
ATOM 733 N N . PHE A 1 90 ? 18.643 0.091 -2.026 1.00 66.81 90 PHE A N 1
ATOM 734 C CA . PHE A 1 90 ? 20.037 0.553 -1.971 1.00 66.81 90 PHE A CA 1
ATOM 735 C C . PHE A 1 90 ? 21.041 -0.444 -1.354 1.00 66.81 90 PHE A C 1
ATOM 737 O O . PHE A 1 90 ? 22.195 -0.072 -1.140 1.00 66.81 90 PHE A O 1
ATOM 744 N N . TYR A 1 91 ? 20.627 -1.672 -1.021 1.00 68.94 91 TYR A N 1
ATOM 745 C CA . TYR A 1 91 ? 21.530 -2.710 -0.522 1.00 68.94 91 TYR A CA 1
ATOM 746 C C . TYR A 1 91 ? 22.102 -3.562 -1.658 1.00 68.94 91 TYR A C 1
ATOM 748 O O . TYR A 1 91 ? 21.562 -3.614 -2.760 1.00 68.94 91 TYR A O 1
ATOM 756 N N . THR A 1 92 ? 23.231 -4.222 -1.392 1.00 74.38 92 THR A N 1
ATOM 757 C CA . THR A 1 92 ? 23.858 -5.129 -2.357 1.00 74.38 92 THR A CA 1
ATOM 758 C C . THR A 1 92 ? 22.885 -6.247 -2.711 1.00 74.38 92 THR A C 1
ATOM 760 O O . THR A 1 92 ? 22.494 -7.023 -1.840 1.00 74.38 92 THR A O 1
ATOM 763 N N . LEU A 1 93 ? 22.505 -6.317 -3.985 1.00 72.94 93 LEU A N 1
ATOM 764 C CA . LEU A 1 93 ? 21.604 -7.346 -4.488 1.00 72.94 93 LEU A CA 1
ATOM 765 C C . LEU A 1 93 ? 22.293 -8.712 -4.419 1.00 72.94 93 LEU A C 1
ATOM 767 O O . LEU A 1 93 ? 23.468 -8.846 -4.769 1.00 72.94 93 LEU A O 1
ATOM 771 N N . THR A 1 94 ? 21.553 -9.715 -3.963 1.00 77.62 94 THR A N 1
ATOM 772 C CA . THR A 1 94 ? 21.938 -11.125 -4.045 1.00 77.62 94 THR A CA 1
ATOM 773 C C . THR A 1 94 ? 21.249 -11.769 -5.247 1.00 77.62 94 THR A C 1
ATOM 775 O O . THR A 1 94 ? 20.309 -11.204 -5.808 1.00 77.62 94 THR A O 1
ATOM 778 N N . ASP A 1 95 ? 21.670 -12.979 -5.621 1.00 79.44 95 ASP A N 1
ATOM 779 C CA . ASP A 1 95 ? 21.008 -13.758 -6.681 1.00 79.44 95 ASP A CA 1
ATOM 780 C C . ASP A 1 95 ? 19.550 -14.135 -6.335 1.00 79.44 95 ASP A C 1
ATOM 782 O O . ASP A 1 95 ? 18.805 -14.596 -7.196 1.00 79.44 95 ASP A O 1
ATOM 786 N N . GLU A 1 96 ? 19.136 -13.939 -5.079 1.00 78.94 96 GLU A N 1
ATOM 787 C CA . GLU A 1 96 ? 17.781 -14.204 -4.580 1.00 78.94 96 GLU A CA 1
ATOM 788 C C . GLU A 1 96 ? 16.836 -13.001 -4.729 1.00 78.94 96 GLU A C 1
ATOM 790 O O . GLU A 1 96 ? 15.637 -13.147 -4.503 1.00 78.94 96 GLU A O 1
ATOM 795 N N . TYR A 1 97 ? 17.354 -11.829 -5.113 1.00 74.94 97 TYR A N 1
ATOM 796 C CA . TYR A 1 97 ? 16.566 -10.602 -5.204 1.00 74.94 97 TYR A CA 1
ATOM 797 C C . TYR A 1 97 ? 15.463 -10.706 -6.265 1.00 74.94 97 TYR A C 1
ATOM 799 O O . TYR A 1 97 ? 15.720 -11.020 -7.435 1.00 74.94 97 TYR A O 1
ATOM 807 N N . LEU A 1 98 ? 14.236 -10.362 -5.873 1.00 71.94 98 LEU A N 1
ATOM 808 C CA . LEU A 1 98 ? 13.104 -10.266 -6.787 1.00 71.94 98 LEU A CA 1
ATOM 809 C C . LEU A 1 98 ? 12.848 -8.800 -7.172 1.00 71.94 98 LEU A C 1
ATOM 811 O O . LEU A 1 98 ? 12.757 -7.946 -6.293 1.00 71.94 98 LEU A O 1
ATOM 815 N N . PRO A 1 99 ? 12.682 -8.476 -8.471 1.00 69.06 99 PRO A N 1
ATOM 816 C CA . PRO A 1 99 ? 12.282 -7.134 -8.886 1.00 69.06 99 PRO A CA 1
ATOM 817 C C . PRO A 1 99 ? 11.016 -6.674 -8.153 1.00 69.06 99 PRO A C 1
ATOM 819 O O . PRO A 1 99 ? 10.030 -7.407 -8.116 1.00 69.06 99 PRO A O 1
ATOM 822 N N . ASP A 1 100 ? 11.044 -5.447 -7.628 1.00 68.38 100 ASP A N 1
ATOM 823 C CA . ASP A 1 100 ? 10.002 -4.880 -6.756 1.00 68.38 100 ASP A CA 1
ATOM 824 C C . ASP A 1 100 ? 9.942 -5.520 -5.351 1.00 68.38 100 ASP A C 1
ATOM 826 O O . ASP A 1 100 ? 8.876 -5.594 -4.753 1.00 68.38 100 ASP A O 1
ATOM 830 N N . GLU A 1 101 ? 11.068 -5.979 -4.807 1.00 68.06 101 GLU A N 1
ATOM 831 C CA . GLU A 1 1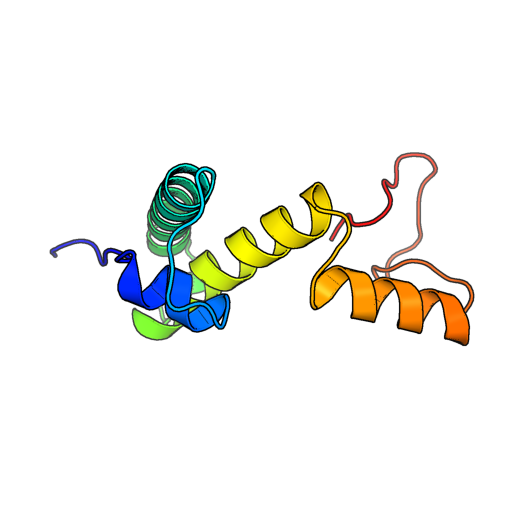01 ? 11.247 -6.244 -3.373 1.00 68.06 101 GLU A CA 1
ATOM 832 C C . GLU A 1 101 ? 11.763 -4.970 -2.664 1.00 68.06 101 GLU A C 1
ATOM 834 O O . GLU A 1 101 ? 12.570 -4.230 -3.238 1.00 68.06 101 GLU A O 1
ATOM 839 N N . ILE A 1 102 ? 11.275 -4.681 -1.445 1.00 63.81 102 ILE A N 1
ATOM 840 C CA . ILE A 1 102 ? 11.794 -3.613 -0.559 1.00 63.81 102 ILE A CA 1
ATOM 841 C C . ILE A 1 102 ? 12.472 -4.262 0.644 1.00 63.81 102 ILE A C 1
ATOM 843 O O . ILE A 1 102 ? 11.769 -5.004 1.364 1.00 63.81 102 ILE A O 1
#